Protein AF-A0A699SRS4-F1 (afdb_monomer_lite)

pLDDT: mean 72.77, std 15.07, range [47.53, 93.19]

Structure (mmCIF, N/CA/C/O backbone):
data_AF-A0A699SRS4-F1
#
_entry.id   AF-A0A699SRS4-F1
#
loop_
_atom_site.group_PDB
_atom_site.id
_atom_site.type_symbol
_atom_site.label_atom_id
_atom_site.label_alt_id
_atom_site.label_comp_id
_atom_site.label_asym_id
_atom_site.label_entity_id
_atom_site.label_seq_id
_atom_site.pdbx_PDB_ins_code
_atom_site.Cartn_x
_atom_site.Cartn_y
_atom_site.Cartn_z
_atom_site.occupancy
_atom_site.B_iso_or_equiv
_atom_site.auth_seq_id
_atom_site.auth_comp_id
_atom_site.auth_asym_id
_atom_site.auth_atom_id
_atom_site.pdbx_PDB_model_num
ATOM 1 N N . GLN A 1 1 ? 1.546 -13.516 9.484 1.00 61.38 1 GLN A N 1
ATOM 2 C CA . GLN A 1 1 ? 1.160 -14.416 8.380 1.00 61.38 1 GLN A CA 1
ATOM 3 C C . GLN A 1 1 ? 0.048 -13.815 7.520 1.00 61.38 1 GLN A C 1
ATOM 5 O O . GLN A 1 1 ? 0.389 -13.266 6.489 1.00 61.38 1 GLN A O 1
ATOM 10 N N . LYS A 1 2 ? -1.211 -13.728 7.987 1.00 81.56 2 LYS A N 1
ATOM 11 C CA . LYS A 1 2 ? -2.354 -13.238 7.174 1.00 81.56 2 LYS A CA 1
ATOM 12 C C . LYS A 1 2 ? -2.156 -11.895 6.447 1.00 81.56 2 LYS A C 1
ATOM 14 O O . LYS A 1 2 ? -2.534 -11.779 5.291 1.00 81.56 2 LYS A O 1
ATOM 19 N N . ALA A 1 3 ? -1.577 -10.885 7.105 1.00 85.38 3 ALA A N 1
ATOM 20 C CA . ALA A 1 3 ? -1.394 -9.558 6.499 1.00 85.38 3 ALA A CA 1
ATOM 21 C C . ALA A 1 3 ? -0.446 -9.583 5.285 1.00 85.38 3 ALA A C 1
ATOM 23 O O . ALA A 1 3 ? -0.722 -8.945 4.275 1.00 85.38 3 ALA A O 1
ATOM 24 N N . VAL A 1 4 ? 0.633 -10.371 5.362 1.00 84.75 4 VAL A N 1
ATOM 25 C CA . VAL A 1 4 ? 1.596 -10.545 4.262 1.00 84.75 4 VAL A CA 1
ATOM 26 C C . VAL A 1 4 ? 0.935 -11.257 3.086 1.00 84.75 4 VAL A C 1
ATOM 28 O O . VAL A 1 4 ? 1.118 -10.843 1.945 1.00 84.75 4 VAL A O 1
ATOM 31 N N . ASP A 1 5 ? 0.118 -12.275 3.361 1.00 88.19 5 ASP A N 1
ATOM 32 C CA . ASP A 1 5 ? -0.603 -13.022 2.327 1.00 88.19 5 ASP A CA 1
ATOM 33 C C . ASP A 1 5 ? -1.607 -12.112 1.585 1.00 88.19 5 ASP A C 1
ATOM 35 O O . ASP A 1 5 ? -1.662 -12.115 0.355 1.00 88.19 5 ASP A O 1
ATOM 39 N N . ILE A 1 6 ? -2.341 -11.262 2.321 1.00 89.25 6 ILE A N 1
ATOM 40 C CA . ILE A 1 6 ? -3.278 -10.271 1.756 1.00 89.25 6 ILE A CA 1
ATOM 41 C C . ILE A 1 6 ? -2.538 -9.240 0.894 1.00 89.25 6 ILE A C 1
ATOM 43 O O . ILE A 1 6 ? -2.949 -8.968 -0.236 1.00 89.25 6 ILE A O 1
ATOM 47 N N . LEU A 1 7 ? -1.437 -8.677 1.401 1.00 87.88 7 LEU A N 1
ATOM 48 C CA . LEU A 1 7 ? -0.624 -7.714 0.655 1.00 87.88 7 LEU A CA 1
ATOM 49 C C . LEU A 1 7 ? -0.048 -8.334 -0.619 1.00 87.88 7 LEU A C 1
ATOM 51 O O . LEU A 1 7 ? -0.117 -7.718 -1.679 1.00 87.88 7 LEU A O 1
ATOM 55 N N . THR A 1 8 ? 0.461 -9.564 -0.532 1.00 85.75 8 THR A N 1
ATOM 56 C CA . THR A 1 8 ? 1.014 -10.300 -1.677 1.00 85.75 8 THR A CA 1
ATOM 57 C C . THR A 1 8 ? -0.049 -10.532 -2.749 1.00 85.75 8 THR A C 1
ATOM 59 O O . THR A 1 8 ? 0.213 -10.289 -3.924 1.00 85.75 8 THR A O 1
ATOM 62 N N . ALA A 1 9 ? -1.271 -10.913 -2.365 1.00 86.25 9 ALA A N 1
ATOM 63 C CA . ALA A 1 9 ? -2.380 -11.074 -3.306 1.00 86.25 9 ALA A CA 1
ATOM 64 C C . ALA A 1 9 ? -2.788 -9.745 -3.975 1.00 86.25 9 ALA A C 1
ATOM 66 O O . ALA A 1 9 ? -3.099 -9.709 -5.166 1.00 86.25 9 ALA A O 1
ATOM 67 N N . CYS A 1 10 ? -2.755 -8.635 -3.232 1.00 84.62 10 CYS A N 1
ATOM 68 C CA . CYS A 1 10 ? -3.059 -7.302 -3.764 1.00 84.62 10 CYS A CA 1
ATOM 69 C C . CYS A 1 10 ? -1.945 -6.753 -4.673 1.00 84.62 10 CYS A C 1
ATOM 71 O O . CYS A 1 10 ? -2.213 -5.919 -5.543 1.00 84.62 10 CYS A O 1
ATOM 73 N N . HIS A 1 11 ? -0.716 -7.239 -4.500 1.00 80.81 11 HIS A N 1
ATOM 74 C CA . HIS A 1 11 ? 0.471 -6.805 -5.228 1.00 80.81 11 HIS A CA 1
ATOM 75 C C . HIS A 1 11 ? 0.513 -7.289 -6.692 1.00 80.81 11 HIS A C 1
ATOM 77 O O . HIS A 1 11 ? 1.061 -6.603 -7.548 1.00 80.81 11 HIS A O 1
ATOM 83 N N . SER A 1 12 ? -0.099 -8.434 -7.020 1.00 67.62 12 SER A N 1
ATOM 84 C CA . SER A 1 12 ? 0.074 -9.136 -8.310 1.00 67.62 12 SER A CA 1
ATOM 85 C C . SER A 1 12 ? -0.722 -8.583 -9.514 1.00 67.62 12 SER A C 1
ATOM 87 O O . SER A 1 12 ? -0.964 -9.316 -10.471 1.00 67.62 12 SER A O 1
ATOM 89 N N . GLY A 1 13 ? -1.177 -7.326 -9.487 1.00 64.06 13 GLY A N 1
ATOM 90 C CA . GLY A 1 13 ? -1.896 -6.715 -10.620 1.00 64.06 13 GLY A CA 1
ATOM 91 C C . GLY A 1 13 ? -0.953 -6.204 -11.724 1.00 64.06 13 GLY A C 1
ATOM 92 O O . GLY A 1 13 ? 0.212 -5.932 -11.429 1.00 64.06 13 GLY A O 1
ATOM 93 N N . PRO A 1 14 ? -1.419 -6.036 -12.982 1.00 53.06 14 PRO A N 1
ATOM 94 C CA . PRO A 1 14 ? -0.656 -5.303 -13.990 1.00 53.06 14 PRO A CA 1
ATOM 95 C C . PRO A 1 14 ? -0.299 -3.923 -13.425 1.00 53.06 14 PRO A C 1
ATOM 97 O O . PRO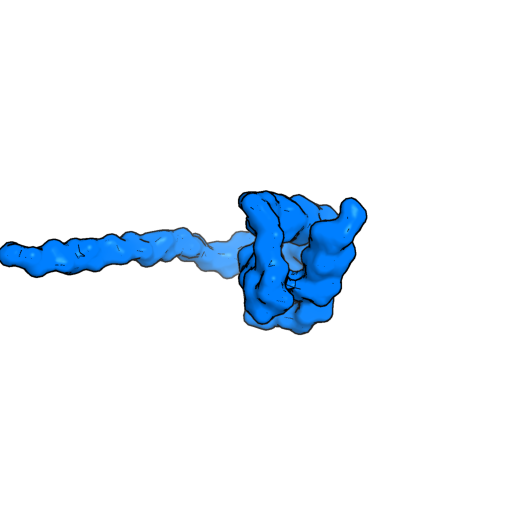 A 1 14 ? -1.167 -3.172 -12.981 1.00 53.06 14 PRO A O 1
ATOM 100 N N . ILE A 1 15 ? 1.003 -3.638 -13.353 1.00 55.59 15 ILE A N 1
ATOM 101 C CA . ILE A 1 15 ? 1.547 -2.421 -12.749 1.00 55.59 15 ILE A CA 1
ATOM 102 C C . ILE A 1 15 ? 1.261 -1.265 -13.712 1.00 55.59 15 ILE A C 1
ATOM 104 O O . ILE A 1 15 ? 2.098 -0.906 -14.534 1.00 55.59 15 ILE A O 1
ATOM 108 N N . GLU A 1 16 ? 0.064 -0.689 -13.635 1.00 50.00 16 GLU A N 1
ATOM 109 C CA . GLU A 1 16 ? -0.332 0.463 -14.458 1.00 50.00 16 GLU A CA 1
ATOM 110 C C . GLU A 1 16 ? 0.255 1.797 -13.955 1.00 50.00 16 GLU A C 1
ATOM 112 O O . GLU A 1 16 ? -0.131 2.869 -14.412 1.00 50.00 16 GLU A O 1
ATOM 117 N N . GLY A 1 17 ? 1.228 1.780 -13.037 1.00 49.84 17 GLY A N 1
ATOM 118 C CA . GLY A 1 17 ? 1.895 3.011 -12.626 1.00 49.84 17 GLY A CA 1
ATOM 119 C C . GLY A 1 17 ? 2.955 2.864 -11.542 1.00 49.84 17 GLY A C 1
ATOM 120 O O . GLY A 1 17 ? 3.010 1.879 -10.808 1.00 49.84 17 GLY A O 1
ATOM 121 N N . LEU A 1 18 ? 3.764 3.922 -11.437 1.00 53.03 18 LEU A N 1
ATOM 122 C CA . LEU A 1 18 ? 4.919 4.172 -10.560 1.00 53.03 18 LEU A CA 1
ATOM 123 C C . LEU A 1 18 ? 4.706 3.997 -9.037 1.00 53.03 18 LEU A C 1
ATOM 125 O O . LEU A 1 18 ? 5.593 4.324 -8.259 1.00 53.03 18 LEU A O 1
ATOM 129 N N . TYR A 1 19 ? 3.555 3.510 -8.574 1.00 61.00 19 TYR A N 1
ATOM 130 C CA . TYR A 1 19 ? 3.129 3.623 -7.176 1.00 61.00 19 TYR A CA 1
ATOM 131 C C . TYR A 1 19 ? 3.000 2.264 -6.483 1.00 61.00 19 TYR A C 1
ATOM 133 O O . TYR A 1 19 ? 1.969 1.976 -5.890 1.00 61.00 19 TYR A O 1
ATOM 141 N N . GLY A 1 20 ? 4.030 1.414 -6.523 1.00 72.44 20 GLY A N 1
ATOM 142 C CA . GLY A 1 20 ? 3.952 0.024 -6.038 1.00 72.44 20 GLY A CA 1
ATOM 143 C C . GLY A 1 20 ? 3.355 -0.138 -4.628 1.00 72.44 20 GLY A C 1
ATOM 144 O O . GLY A 1 20 ? 2.406 -0.902 -4.44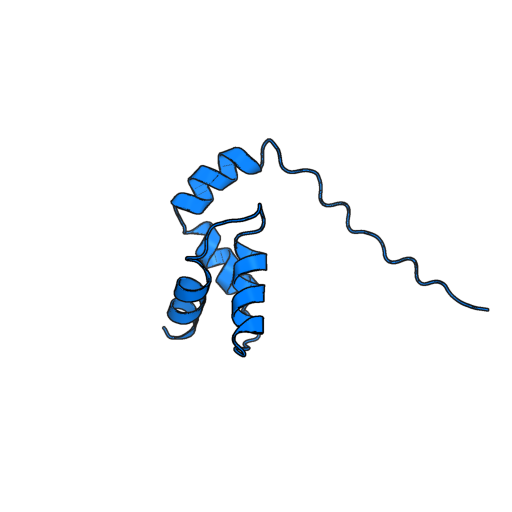3 1.00 72.44 20 GLY A O 1
ATOM 145 N N . ALA A 1 21 ? 3.858 0.601 -3.632 1.00 78.69 21 ALA A N 1
ATOM 146 C CA . ALA A 1 21 ? 3.423 0.449 -2.236 1.00 78.69 21 ALA A CA 1
ATOM 147 C C . ALA A 1 21 ? 2.074 1.127 -1.958 1.00 78.69 21 ALA A C 1
ATOM 149 O O . ALA A 1 21 ? 1.185 0.513 -1.371 1.00 78.69 21 ALA A O 1
ATOM 150 N N . ASN A 1 22 ? 1.890 2.362 -2.437 1.00 80.69 22 ASN A N 1
ATOM 151 C CA . ASN A 1 22 ? 0.644 3.114 -2.259 1.00 80.69 22 ASN A CA 1
ATOM 152 C C . ASN A 1 22 ? -0.528 2.461 -3.001 1.00 80.69 22 ASN A C 1
ATOM 154 O O . ASN A 1 22 ? -1.638 2.417 -2.478 1.00 80.69 22 ASN A O 1
ATOM 158 N N . TYR A 1 23 ? -0.278 1.903 -4.187 1.00 80.94 23 TYR A N 1
ATOM 159 C CA . TYR A 1 23 ? -1.264 1.139 -4.944 1.00 80.94 23 TYR A CA 1
ATOM 160 C C . TYR A 1 23 ? -1.636 -0.159 -4.227 1.00 80.94 23 TYR A C 1
ATOM 162 O O . TYR A 1 23 ? -2.819 -0.454 -4.076 1.00 80.94 23 TYR A O 1
ATOM 170 N N . THR A 1 24 ? -0.645 -0.901 -3.718 1.00 85.31 24 THR A N 1
ATOM 171 C CA . THR A 1 24 ? -0.896 -2.124 -2.939 1.00 85.31 24 THR A CA 1
ATOM 172 C C . THR A 1 24 ? -1.717 -1.807 -1.685 1.00 85.31 24 THR A C 1
ATOM 174 O O . THR A 1 24 ? -2.734 -2.452 -1.447 1.00 85.31 24 THR A O 1
ATOM 177 N N . ALA A 1 25 ? -1.347 -0.765 -0.932 1.00 86.88 25 ALA A N 1
ATOM 178 C CA . ALA A 1 25 ? -2.097 -0.288 0.229 1.00 86.88 25 ALA A CA 1
ATOM 179 C C . ALA A 1 25 ? -3.538 0.104 -0.130 1.00 86.88 25 ALA A C 1
ATOM 181 O O . ALA A 1 25 ? -4.479 -0.321 0.537 1.00 86.88 25 ALA A O 1
ATOM 182 N N . LYS A 1 26 ? -3.730 0.853 -1.222 1.00 86.62 26 LYS A N 1
ATOM 183 C CA . LYS A 1 26 ? -5.060 1.223 -1.716 1.00 86.62 26 LYS A CA 1
ATOM 184 C C . LYS A 1 26 ? -5.904 -0.010 -2.049 1.00 86.62 26 LYS A C 1
ATOM 186 O O . LYS A 1 26 ? -7.041 -0.092 -1.608 1.00 86.62 26 LYS A O 1
ATOM 191 N N . ARG A 1 27 ? -5.347 -1.006 -2.746 1.00 86.25 27 ARG A N 1
ATOM 192 C CA . ARG A 1 27 ? -6.071 -2.245 -3.083 1.00 86.25 27 ARG A CA 1
ATOM 193 C C . ARG A 1 27 ? -6.491 -3.050 -1.859 1.00 86.25 27 ARG A C 1
ATOM 195 O O . ARG A 1 27 ? -7.551 -3.671 -1.884 1.00 86.25 27 ARG A O 1
ATOM 202 N N . VAL A 1 28 ? -5.686 -3.033 -0.798 1.00 88.62 28 VAL A N 1
ATOM 203 C CA . VAL A 1 28 ? -6.050 -3.643 0.488 1.00 88.62 28 VAL A CA 1
ATOM 204 C C . VAL A 1 28 ? -7.283 -2.954 1.078 1.00 88.62 28 VAL A C 1
ATOM 206 O O . VAL A 1 28 ? -8.217 -3.649 1.481 1.00 88.62 28 VAL A O 1
ATOM 209 N N . PHE A 1 29 ? -7.327 -1.616 1.058 1.00 87.50 29 PHE A N 1
ATOM 210 C CA . PHE A 1 29 ? -8.504 -0.853 1.491 1.00 87.50 29 PHE A CA 1
ATOM 211 C C . PHE A 1 29 ? -9.723 -1.095 0.598 1.00 87.50 29 PHE A C 1
ATOM 213 O O . PHE A 1 29 ? -10.803 -1.363 1.116 1.00 87.50 29 PHE A O 1
ATOM 220 N N . ASP A 1 30 ? -9.550 -1.072 -0.726 1.00 87.06 30 ASP A N 1
ATOM 221 C CA . ASP A 1 30 ? -10.622 -1.337 -1.697 1.00 87.06 30 ASP A CA 1
ATOM 222 C C . ASP A 1 30 ? -11.194 -2.762 -1.536 1.00 87.06 30 ASP A C 1
ATOM 224 O O . ASP A 1 30 ? -12.358 -3.012 -1.839 1.00 87.06 30 ASP A O 1
ATOM 228 N N . SER A 1 31 ? -10.390 -3.694 -1.009 1.00 88.31 31 SER A N 1
ATOM 229 C CA . SER A 1 31 ? -10.796 -5.068 -0.683 1.00 88.31 31 SER A CA 1
ATOM 230 C C . SER A 1 31 ? -11.428 -5.209 0.712 1.00 88.31 31 SER A C 1
ATOM 232 O O . SER A 1 31 ? -11.741 -6.322 1.133 1.00 88.31 31 SER A O 1
ATOM 234 N N . GLY A 1 32 ? -11.613 -4.105 1.442 1.00 92.06 32 GLY A N 1
ATOM 235 C CA . GLY A 1 32 ? -12.287 -4.065 2.742 1.00 92.06 32 GLY A CA 1
ATOM 236 C C . GLY A 1 32 ? -11.419 -4.468 3.935 1.00 92.06 32 GLY A C 1
ATOM 237 O O . GLY A 1 32 ? -11.947 -4.669 5.030 1.00 92.06 32 GLY A O 1
ATOM 238 N N . PHE A 1 33 ? -10.102 -4.589 3.760 1.00 91.44 33 PHE A N 1
ATOM 239 C CA . PHE A 1 33 ? -9.202 -4.897 4.866 1.00 91.44 33 PHE A CA 1
ATOM 240 C C . PHE A 1 33 ? -8.617 -3.628 5.485 1.00 91.44 33 PHE A C 1
ATOM 242 O O . PHE A 1 33 ? -8.302 -2.657 4.800 1.00 91.44 33 PHE A O 1
ATOM 249 N N . TYR A 1 34 ? -8.426 -3.664 6.803 1.00 88.25 34 TYR A N 1
ATOM 250 C CA . TYR A 1 34 ? -7.884 -2.547 7.565 1.00 88.25 34 TYR A CA 1
ATOM 251 C C . TYR A 1 34 ? -6.909 -3.029 8.640 1.00 88.25 34 TYR A C 1
ATOM 253 O O . TYR A 1 34 ? -7.218 -3.953 9.394 1.00 88.25 34 TYR A O 1
ATOM 261 N N . TRP A 1 35 ? -5.754 -2.372 8.746 1.00 93.19 35 TRP A N 1
ATOM 262 C CA . TRP A 1 35 ? -4.881 -2.424 9.915 1.00 93.19 35 TRP A CA 1
ATOM 263 C C . TRP A 1 35 ? -3.971 -1.179 9.973 1.00 93.19 35 TRP A C 1
ATOM 265 O O . TRP A 1 35 ? -3.693 -0.575 8.934 1.00 93.19 35 TRP A O 1
ATOM 275 N N . PRO A 1 36 ? -3.478 -0.776 11.163 1.00 89.50 36 PRO A N 1
ATOM 276 C CA . PRO A 1 36 ? -2.776 0.505 11.334 1.00 89.50 36 PRO A CA 1
ATOM 277 C C . PRO A 1 36 ? -1.485 0.653 10.516 1.00 89.50 36 PRO A C 1
AT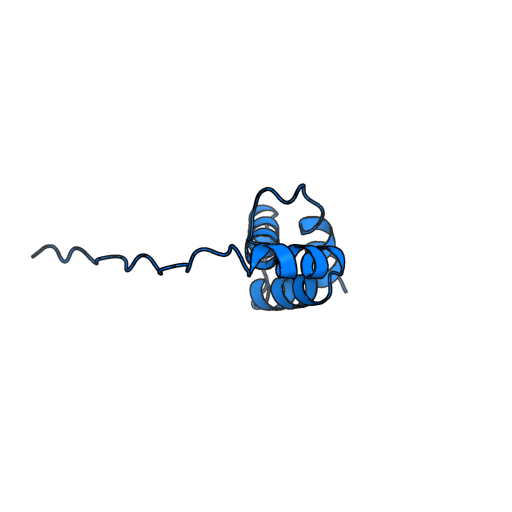OM 279 O O . PRO A 1 36 ? -1.048 1.768 10.245 1.00 89.50 36 PRO A O 1
ATOM 282 N N . THR A 1 37 ? -0.858 -0.460 10.127 1.00 91.81 37 THR A N 1
ATOM 283 C CA . THR A 1 37 ? 0.446 -0.484 9.450 1.00 91.81 37 THR A CA 1
ATOM 284 C C . THR A 1 37 ? 0.372 -0.810 7.957 1.00 91.81 37 THR A C 1
ATOM 286 O O . THR A 1 37 ? 1.422 -1.031 7.365 1.00 91.81 37 THR A O 1
ATOM 289 N N . ILE A 1 38 ? -0.811 -0.776 7.317 1.00 89.12 38 ILE A N 1
ATOM 290 C CA . ILE A 1 38 ? -1.001 -1.144 5.891 1.00 89.12 38 ILE A CA 1
ATOM 291 C C . ILE A 1 38 ? 0.061 -0.528 4.977 1.00 89.12 38 ILE A C 1
ATOM 293 O O . ILE A 1 38 ? 0.694 -1.239 4.202 1.00 89.12 38 ILE A O 1
ATOM 297 N N . TYR A 1 39 ? 0.285 0.782 5.081 1.00 85.06 39 TYR A N 1
ATOM 298 C CA . TYR A 1 39 ? 1.249 1.478 4.226 1.00 85.06 39 TYR A CA 1
ATOM 299 C C . TYR A 1 39 ? 2.691 1.051 4.493 1.00 85.06 39 TYR A C 1
ATOM 301 O O . TYR A 1 39 ? 3.460 0.861 3.554 1.00 85.06 39 TYR A O 1
ATOM 309 N N . LYS A 1 40 ? 3.054 0.868 5.766 1.00 88.12 40 LYS A N 1
ATOM 310 C CA . LYS A 1 40 ? 4.394 0.425 6.159 1.00 88.12 40 LYS A CA 1
ATOM 311 C C . LYS A 1 40 ? 4.661 -1.001 5.674 1.00 88.12 40 LYS A C 1
ATOM 313 O O . LYS A 1 40 ? 5.716 -1.266 5.111 1.00 88.12 40 LYS A O 1
ATOM 318 N N . ASP A 1 41 ? 3.687 -1.888 5.835 1.00 88.69 41 ASP A N 1
ATOM 319 C CA . ASP A 1 41 ? 3.805 -3.289 5.440 1.00 88.69 41 ASP A CA 1
ATOM 320 C C . ASP A 1 41 ? 3.811 -3.439 3.907 1.00 88.69 41 ASP A C 1
ATOM 322 O O . ASP A 1 41 ? 4.588 -4.222 3.363 1.00 88.69 41 ASP A O 1
ATOM 326 N N . ALA A 1 42 ? 3.010 -2.638 3.191 1.00 86.62 42 ALA A N 1
ATOM 327 C CA . ALA A 1 42 ? 3.046 -2.560 1.731 1.00 86.62 42 ALA A CA 1
ATOM 328 C C . ALA A 1 42 ? 4.391 -2.025 1.215 1.00 86.62 42 ALA A C 1
ATOM 330 O O . ALA A 1 42 ? 4.904 -2.510 0.207 1.00 86.62 42 ALA A O 1
ATOM 331 N N . PHE A 1 43 ? 4.978 -1.047 1.910 1.00 84.56 43 PHE A N 1
ATOM 332 C CA . PHE A 1 43 ? 6.286 -0.501 1.564 1.00 84.56 43 PHE A CA 1
ATOM 333 C C . PHE A 1 43 ?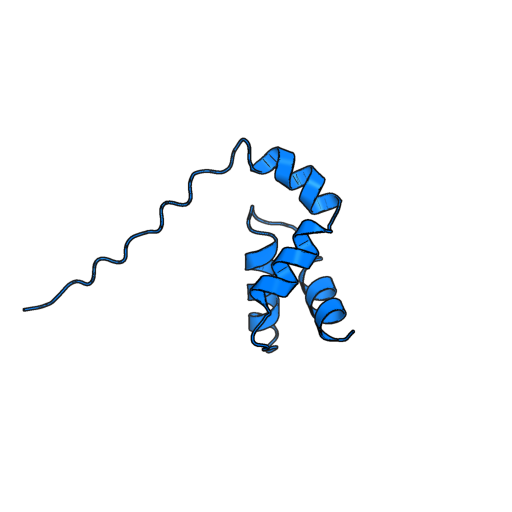 7.403 -1.531 1.741 1.00 84.56 43 PHE A C 1
ATOM 335 O O . PHE A 1 43 ? 8.196 -1.724 0.822 1.00 84.56 43 PHE A O 1
ATOM 342 N N . GLU A 1 44 ? 7.442 -2.238 2.873 1.00 87.75 44 GLU A N 1
ATOM 343 C CA . GLU A 1 44 ? 8.423 -3.307 3.091 1.00 87.75 44 GLU A CA 1
ATOM 344 C C . GLU A 1 44 ? 8.249 -4.451 2.077 1.00 87.75 44 GLU A C 1
ATOM 346 O O . GLU A 1 44 ? 9.239 -4.934 1.529 1.00 87.75 44 GLU A O 1
ATOM 351 N N . LEU A 1 45 ? 7.012 -4.829 1.726 1.00 85.62 45 LEU A N 1
ATOM 352 C CA . LEU A 1 45 ? 6.764 -5.843 0.694 1.00 85.62 45 LEU A CA 1
ATOM 353 C C . LEU A 1 45 ? 7.329 -5.430 -0.673 1.00 85.62 45 LEU A C 1
ATOM 355 O O . LEU A 1 45 ? 8.011 -6.214 -1.328 1.00 85.62 45 LEU A O 1
ATOM 359 N N . VAL A 1 46 ? 7.089 -4.188 -1.094 1.00 80.56 46 VAL A N 1
ATOM 360 C CA . VAL A 1 46 ? 7.584 -3.667 -2.379 1.00 80.56 46 VAL A CA 1
ATOM 361 C C . VAL A 1 46 ? 9.101 -3.503 -2.374 1.00 80.56 46 VAL A C 1
ATOM 363 O O . VAL A 1 46 ? 9.753 -3.797 -3.374 1.00 80.56 46 VAL A O 1
ATOM 366 N N . LYS A 1 47 ? 9.679 -3.091 -1.244 1.00 82.62 47 LYS A N 1
ATOM 367 C CA . LYS A 1 47 ? 11.127 -2.986 -1.055 1.00 82.62 47 LYS A CA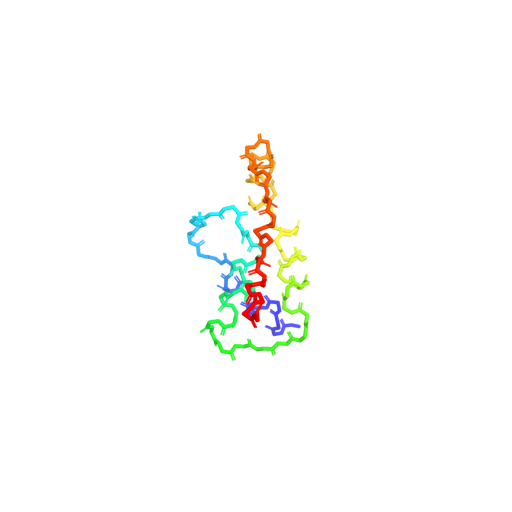 1
ATOM 368 C C . LYS A 1 47 ? 11.826 -4.337 -1.188 1.00 82.62 47 LYS A C 1
ATOM 370 O O . LYS A 1 47 ? 12.950 -4.370 -1.674 1.00 82.62 47 LYS A O 1
ATOM 375 N N . HIS A 1 48 ? 11.178 -5.431 -0.795 1.00 83.00 48 HIS A N 1
ATOM 376 C CA . HIS A 1 48 ? 11.699 -6.794 -0.932 1.00 83.00 48 HIS A CA 1
ATOM 377 C C . HIS A 1 48 ? 11.285 -7.498 -2.236 1.00 83.00 48 HIS A C 1
ATOM 379 O O . HIS A 1 48 ? 11.632 -8.659 -2.436 1.00 83.00 48 HIS A O 1
ATOM 385 N N . CYS A 1 49 ? 10.564 -6.822 -3.133 1.00 81.44 49 CYS A N 1
ATOM 386 C CA . CYS A 1 49 ? 10.132 -7.395 -4.400 1.00 81.44 49 CYS A CA 1
ATOM 387 C C . CYS A 1 49 ? 11.170 -7.144 -5.507 1.00 81.44 49 CYS A C 1
ATOM 389 O O . CYS A 1 49 ? 11.337 -6.016 -5.972 1.00 81.44 49 CYS A O 1
ATOM 391 N N . ASP A 1 50 ? 11.838 -8.203 -5.975 1.00 80.38 50 ASP A N 1
ATOM 392 C CA . ASP A 1 50 ? 12.878 -8.135 -7.014 1.00 80.38 50 ASP A CA 1
ATOM 393 C C . ASP A 1 50 ? 12.402 -7.472 -8.315 1.00 80.38 50 ASP A C 1
ATOM 395 O O . ASP A 1 50 ? 13.146 -6.710 -8.937 1.00 80.38 50 ASP A O 1
ATOM 399 N N . SER A 1 51 ? 11.165 -7.744 -8.748 1.00 77.12 51 SER A N 1
ATOM 400 C CA . SER A 1 51 ? 10.608 -7.124 -9.956 1.00 77.12 51 SER A CA 1
ATOM 401 C C . SER A 1 51 ? 10.403 -5.622 -9.753 1.00 77.12 51 SER A C 1
ATOM 403 O O . SER A 1 51 ? 10.783 -4.832 -10.618 1.00 77.12 51 SER A O 1
ATOM 405 N N . CYS A 1 52 ? 9.901 -5.213 -8.583 1.00 76.00 52 CYS A N 1
ATOM 406 C CA . CYS A 1 52 ? 9.766 -3.808 -8.213 1.00 76.00 52 CYS A CA 1
ATOM 407 C C . CYS A 1 52 ? 11.114 -3.113 -8.037 1.00 76.00 52 CYS A C 1
ATOM 409 O O . CYS A 1 52 ? 11.223 -1.954 -8.412 1.00 76.00 52 CYS A O 1
ATOM 411 N N . GLN A 1 53 ? 12.149 -3.785 -7.532 1.00 74.06 53 GLN A N 1
ATOM 412 C CA . GLN A 1 53 ? 13.494 -3.211 -7.444 1.00 74.06 53 GLN A CA 1
ATOM 413 C C . GLN A 1 53 ? 14.113 -2.995 -8.829 1.00 74.06 53 GLN A C 1
ATOM 415 O O . GLN A 1 53 ? 14.667 -1.929 -9.112 1.00 74.06 53 GLN A O 1
ATOM 420 N N . ARG A 1 54 ? 14.000 -3.985 -9.725 1.00 73.94 54 ARG A N 1
ATOM 421 C CA . ARG A 1 54 ? 14.480 -3.863 -11.113 1.00 73.94 54 ARG A CA 1
ATOM 422 C C . ARG A 1 54 ? 13.747 -2.746 -11.853 1.00 73.94 54 ARG A C 1
ATOM 424 O O . ARG A 1 54 ? 14.387 -1.960 -12.545 1.00 73.94 54 ARG A O 1
ATOM 431 N N . GLN A 1 55 ? 12.433 -2.638 -11.657 1.00 67.81 55 GLN A N 1
ATOM 432 C CA . GLN A 1 55 ? 11.613 -1.586 -12.251 1.00 67.81 55 GLN A CA 1
ATOM 433 C C . GLN A 1 55 ? 11.866 -0.215 -11.602 1.00 67.81 55 GLN A C 1
ATOM 435 O O . GLN A 1 55 ? 11.961 0.789 -12.299 1.00 67.81 55 GLN A O 1
ATOM 440 N N . GLY A 1 56 ? 12.020 -0.154 -10.281 1.00 61.22 56 GLY A N 1
ATOM 441 C CA . GLY A 1 56 ? 12.219 1.070 -9.503 1.00 61.22 56 G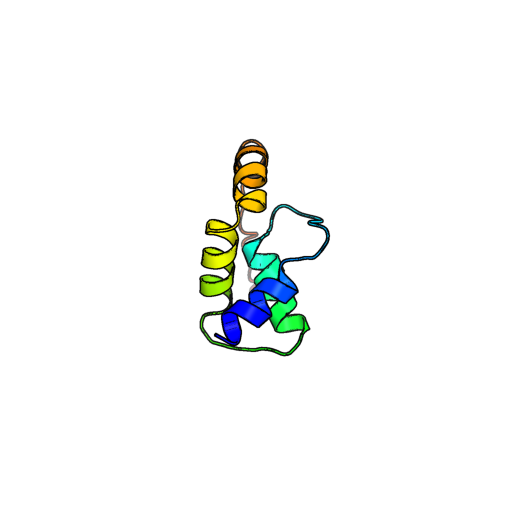LY A CA 1
ATOM 442 C C . GLY A 1 56 ? 13.521 1.787 -9.848 1.00 61.22 56 GLY A C 1
ATOM 443 O O . GLY A 1 56 ? 13.516 3.003 -9.997 1.00 61.22 56 GLY A O 1
ATOM 444 N N . ASN A 1 57 ? 14.604 1.048 -10.110 1.00 54.78 57 ASN A N 1
ATOM 445 C CA . ASN A 1 57 ? 15.846 1.625 -10.646 1.00 54.78 57 ASN A CA 1
ATOM 446 C C . ASN A 1 57 ? 15.648 2.275 -12.027 1.00 54.78 57 ASN A C 1
ATOM 448 O O . ASN A 1 57 ? 16.344 3.222 -12.390 1.00 54.78 57 ASN A O 1
ATOM 452 N N . ILE A 1 58 ? 14.695 1.768 -12.811 1.00 54.28 58 ILE A N 1
ATOM 453 C CA . ILE A 1 58 ? 14.348 2.330 -14.115 1.00 54.28 58 ILE A CA 1
ATOM 454 C C . ILE A 1 58 ? 13.405 3.526 -13.957 1.00 54.28 58 ILE A C 1
ATOM 456 O O . ILE A 1 58 ? 13.506 4.454 -14.747 1.00 54.28 58 ILE A O 1
ATOM 460 N N . LEU A 1 59 ? 12.524 3.532 -12.955 1.00 56.41 59 LEU A N 1
ATOM 461 C CA . LEU A 1 59 ? 11.517 4.575 -12.766 1.00 56.41 59 LEU A CA 1
ATOM 462 C C . LEU A 1 59 ? 12.019 5.769 -11.947 1.00 56.41 59 LEU A C 1
ATOM 464 O O . LEU A 1 59 ? 11.682 6.880 -12.322 1.00 56.41 59 LEU A O 1
ATOM 468 N N . GLN A 1 60 ? 12.869 5.589 -10.926 1.00 54.84 60 GLN A N 1
ATOM 469 C CA . GLN A 1 60 ? 13.416 6.685 -10.100 1.00 54.84 60 GLN A CA 1
ATOM 470 C C . GLN A 1 60 ? 14.170 7.725 -10.943 1.00 54.84 60 GLN A C 1
ATOM 472 O O . GLN A 1 60 ? 14.066 8.924 -10.710 1.00 54.84 60 GLN A O 1
ATOM 477 N N . LYS A 1 61 ? 14.882 7.283 -11.988 1.00 55.03 61 LYS A N 1
ATOM 478 C CA . LYS A 1 61 ? 15.559 8.178 -12.945 1.00 55.03 61 LYS A CA 1
ATOM 479 C C . LYS A 1 61 ? 14.607 8.987 -13.842 1.00 55.03 61 LYS A C 1
ATOM 481 O O . LYS A 1 61 ? 15.057 9.907 -14.517 1.00 55.03 61 LYS A O 1
ATOM 486 N N . TYR A 1 62 ? 13.323 8.634 -13.879 1.00 53.97 62 TYR A N 1
ATOM 487 C CA . TYR A 1 62 ? 12.268 9.321 -14.632 1.00 53.97 62 TYR A CA 1
ATOM 488 C C . TYR A 1 62 ? 11.110 9.761 -13.726 1.00 53.97 62 TYR A C 1
ATOM 490 O O . TYR A 1 62 ? 10.055 10.161 -14.219 1.00 53.97 62 TYR A O 1
ATOM 498 N N . GLU A 1 63 ? 11.281 9.651 -12.407 1.00 51.28 63 GLU A N 1
ATOM 499 C CA . GLU A 1 63 ? 10.249 9.958 -11.435 1.00 51.28 63 GLU A CA 1
ATOM 500 C C . GLU A 1 63 ? 10.113 11.475 -11.377 1.00 51.28 63 GLU A C 1
ATOM 502 O O . GLU A 1 63 ? 11.035 12.194 -10.988 1.00 51.28 63 GLU A O 1
ATOM 507 N N . MET A 1 64 ? 8.970 11.975 -11.846 1.00 56.47 64 MET A N 1
ATOM 508 C CA . MET A 1 64 ? 8.673 13.393 -11.725 1.00 56.47 64 MET A CA 1
ATOM 509 C C . MET A 1 64 ? 8.507 13.720 -10.237 1.00 56.47 64 MET A C 1
ATOM 511 O O . MET A 1 64 ? 7.814 12.971 -9.540 1.00 56.47 64 MET A O 1
ATOM 515 N N . PRO A 1 65 ? 9.116 14.810 -9.735 1.00 48.91 65 PRO A N 1
ATOM 516 C CA . PRO A 1 65 ? 8.967 15.196 -8.343 1.00 48.91 65 PRO A CA 1
ATOM 517 C C . PRO A 1 65 ? 7.481 15.336 -8.027 1.00 48.91 65 PRO A C 1
ATOM 519 O O . PRO A 1 65 ? 6.758 16.107 -8.664 1.00 48.91 65 PRO A O 1
ATOM 522 N N . GLN A 1 66 ? 7.021 14.556 -7.053 1.00 54.44 66 GLN A N 1
ATOM 523 C CA . GLN A 1 66 ? 5.670 14.660 -6.529 1.00 54.44 66 GLN A CA 1
ATOM 524 C C . GLN A 1 66 ? 5.613 15.935 -5.689 1.00 54.44 66 GLN A C 1
ATOM 526 O O . GLN A 1 66 ? 5.793 15.910 -4.474 1.00 54.44 66 GLN A O 1
ATOM 531 N N . ASN A 1 67 ? 5.421 17.077 -6.351 1.00 47.78 67 ASN A N 1
ATOM 532 C CA . ASN A 1 67 ? 5.043 18.299 -5.663 1.00 47.78 67 ASN A CA 1
ATOM 533 C C . ASN A 1 67 ? 3.704 18.011 -4.991 1.00 47.78 67 ASN A C 1
ATOM 535 O O . ASN A 1 67 ? 2.698 17.812 -5.676 1.00 47.78 67 ASN A O 1
ATOM 539 N N . ALA A 1 68 ? 3.701 17.935 -3.660 1.00 47.53 68 ALA A N 1
ATOM 540 C CA . ALA A 1 68 ? 2.464 17.889 -2.905 1.00 47.53 68 ALA A CA 1
ATOM 541 C C . ALA A 1 68 ? 1.636 19.099 -3.345 1.00 47.53 68 ALA A C 1
ATOM 543 O O . ALA A 1 68 ? 2.071 20.240 -3.184 1.00 47.53 68 ALA A O 1
ATOM 544 N N . ILE A 1 69 ? 0.483 18.849 -3.969 1.00 60.56 69 ILE A N 1
ATOM 545 C CA . ILE A 1 69 ? -0.474 19.907 -4.270 1.00 60.56 69 ILE A CA 1
ATOM 546 C C . ILE A 1 69 ? -0.892 20.440 -2.907 1.00 60.56 69 ILE A C 1
ATOM 548 O O . ILE A 1 69 ? -1.618 19.776 -2.168 1.00 60.56 69 ILE A O 1
ATOM 552 N N . GLN A 1 70 ? -0.352 21.598 -2.538 1.00 54.78 70 GLN A N 1
ATOM 553 C CA . GLN A 1 70 ? -0.752 22.295 -1.335 1.00 54.78 70 GLN A CA 1
ATOM 554 C C . GLN A 1 70 ? -2.220 22.658 -1.540 1.00 54.78 70 GLN A C 1
ATOM 556 O O . GLN A 1 70 ? -2.549 23.484 -2.390 1.00 54.78 70 GLN A O 1
ATOM 561 N N . VAL A 1 71 ? -3.109 21.958 -0.835 1.00 53.22 71 VAL A N 1
ATOM 562 C CA . VAL A 1 71 ? -4.525 22.310 -0.776 1.00 53.22 71 VAL A CA 1
ATOM 563 C C . VAL A 1 71 ? -4.568 23.733 -0.228 1.00 53.22 71 VAL A C 1
ATOM 565 O O . VAL A 1 71 ? -4.276 23.950 0.946 1.00 53.22 71 VAL A O 1
ATOM 568 N N . CYS A 1 72 ? -4.844 24.716 -1.086 1.00 55.41 72 CYS A N 1
ATOM 569 C CA . CYS A 1 72 ? -5.213 26.040 -0.614 1.00 55.41 72 CYS A CA 1
ATOM 570 C C . CYS A 1 72 ? -6.547 25.875 0.108 1.00 55.41 72 CYS A C 1
ATOM 572 O O . CYS A 1 72 ? -7.572 25.647 -0.534 1.00 55.41 72 CYS A O 1
ATOM 574 N N . GLU A 1 73 ? -6.529 25.962 1.435 1.00 56.19 73 GLU A N 1
ATOM 575 C CA . GLU A 1 73 ? -7.738 26.261 2.187 1.00 56.19 73 GLU A CA 1
ATOM 576 C C . GLU A 1 73 ? -8.214 27.633 1.700 1.00 56.19 73 GLU A C 1
ATOM 578 O O . GLU A 1 73 ? -7.592 28.663 1.964 1.00 56.19 73 GLU A O 1
ATOM 583 N N . ILE A 1 74 ? -9.270 27.632 0.886 1.00 60.72 74 ILE A N 1
ATOM 584 C CA . ILE A 1 74 ? -10.017 28.842 0.567 1.00 60.72 74 ILE A CA 1
ATOM 585 C C . ILE A 1 74 ? -10.725 29.198 1.871 1.00 60.72 74 ILE A C 1
ATOM 587 O O . ILE A 1 74 ? -11.789 28.663 2.177 1.00 60.72 74 ILE A O 1
ATOM 591 N N . PHE A 1 75 ? -10.085 30.026 2.691 1.00 55.56 75 PHE A N 1
ATOM 592 C CA . PHE A 1 75 ? -10.782 30.698 3.772 1.00 55.56 75 PHE A CA 1
ATOM 593 C C . PHE A 1 75 ? -11.782 31.659 3.122 1.00 55.56 75 PHE A C 1
ATOM 595 O O . PHE A 1 75 ? -11.392 32.707 2.616 1.00 55.56 75 PHE A O 1
ATOM 602 N N . ASP A 1 76 ? -13.057 31.273 3.093 1.00 53.28 76 ASP A N 1
ATOM 603 C CA . ASP A 1 76 ? -14.154 32.230 2.957 1.00 53.28 76 ASP A CA 1
ATOM 604 C C . ASP A 1 76 ? -14.244 33.020 4.272 1.00 53.28 76 ASP A C 1
ATOM 606 O O . ASP A 1 76 ? -14.614 32.451 5.302 1.00 53.28 76 ASP A O 1
ATOM 610 N N . VAL A 1 77 ? -13.865 34.304 4.228 1.00 58.25 77 VAL A N 1
ATOM 611 C CA . VAL A 1 77 ? -14.428 35.442 4.990 1.00 58.25 77 VAL A CA 1
ATOM 612 C C . VAL A 1 77 ? -14.022 36.748 4.311 1.00 58.25 77 VAL A C 1
ATOM 614 O O . VAL A 1 77 ? -12.811 36.938 4.053 1.00 58.25 77 VAL A O 1
#

Foldseek 3Di:
DVLLVLLVVLQPDDPPDDCRLVSSLVSCVVVVDDDPCSSVSSVVSLVPDPVSVVVVVVCVVVPDPPPPPPPPPPPDD

Secondary structure (DSSP, 8-state):
-HHHHHHHHHH-S---SS-HHHHHHHHHHHTT---TTHHHHHHHHHHT-HHHHHHHHHHGGG---------------

Sequence (77 aa):
QKAVDILTACHSGPIEGLYGANYTAKRVFDSGFYWPTIYKDAFELVKHCDSCQRQGNILQKYEMPQNAIQVCEIFDV

Organism: Tanacetum cinerariifolium (NCBI:txid118510)

InterPro domains:
  IPR041588 Integrase zinc-binding domain [PF17921] (5-55)
  IPR052160 Gypsy Retrotransposon Integrase-like [PTHR47266] (4-77)

Radius of gyration: 15.31 Å; chains: 1; bounding box: 30×50×26 Å